Protein AF-W2SQ91-F1 (afdb_monomer)

Sequence (125 aa):
MVPPGAAETTRKLINFVERLRSSSDAGLRGVALSLSMRKLIHIVKRDCLHPGELRGLVENASLAKFLPSVTRLSFYAELDKAGFAADSATSTEFSDDVSFLLSQHSVQDRNEALIPDVLFYDNDQ

Mean predicted aligned error: 13.04 Å

Structure (mmCIF, N/CA/C/O backbone):
data_AF-W2SQ91-F1
#
_entry.id   AF-W2SQ91-F1
#
loop_
_atom_site.group_PDB
_atom_site.id
_atom_site.type_symbol
_atom_site.label_atom_id
_atom_site.label_alt_id
_atom_site.label_comp_id
_atom_site.label_asym_id
_atom_site.label_entity_id
_atom_site.label_seq_id
_atom_site.pdbx_PDB_ins_code
_atom_site.Cartn_x
_atom_site.Cartn_y
_atom_site.Cartn_z
_atom_site.occupancy
_atom_site.B_iso_or_equiv
_atom_site.auth_seq_id
_atom_site.auth_comp_id
_atom_site.auth_asym_id
_atom_site.auth_atom_id
_atom_site.pdbx_PDB_model_num
ATOM 1 N N . MET A 1 1 ? -17.525 -12.202 17.135 1.00 48.72 1 MET A N 1
ATOM 2 C CA . MET A 1 1 ? -18.369 -11.446 16.182 1.00 48.72 1 MET A CA 1
ATOM 3 C C . MET A 1 1 ? -17.474 -10.426 15.489 1.00 48.72 1 MET A C 1
ATOM 5 O O . MET A 1 1 ? -16.668 -9.817 16.179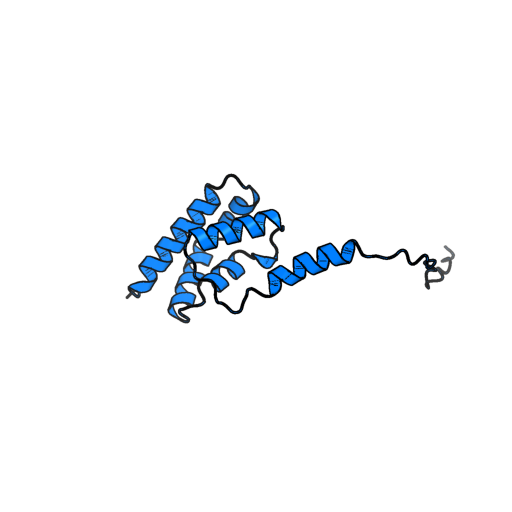 1.00 48.72 1 MET A O 1
ATOM 9 N N . VAL A 1 2 ? -17.522 -10.308 14.159 1.00 59.56 2 VAL A N 1
ATOM 10 C CA . VAL A 1 2 ? -16.740 -9.299 13.414 1.00 59.56 2 VAL A CA 1
ATOM 11 C C . VAL A 1 2 ? -17.484 -7.959 13.505 1.00 59.56 2 VAL A C 1
ATOM 13 O O . VAL A 1 2 ? -18.696 -7.964 13.284 1.00 59.56 2 VAL A O 1
ATOM 16 N N . PRO A 1 3 ? -16.823 -6.836 13.843 1.00 68.56 3 PRO A N 1
ATOM 17 C CA . PRO A 1 3 ? -17.474 -5.529 13.867 1.00 68.56 3 PRO A CA 1
ATOM 18 C C . PRO A 1 3 ? -18.044 -5.183 12.480 1.00 68.56 3 PRO A C 1
ATOM 20 O O . PRO A 1 3 ? -17.355 -5.410 11.485 1.00 68.56 3 PRO A O 1
ATOM 23 N N . PRO A 1 4 ? -19.257 -4.614 12.372 1.00 65.38 4 PRO A N 1
ATOM 24 C CA . PRO A 1 4 ? -19.882 -4.328 11.077 1.00 65.38 4 PRO A CA 1
ATOM 25 C C . PRO A 1 4 ? -19.049 -3.376 10.201 1.00 65.38 4 PRO A C 1
ATOM 27 O O . PRO A 1 4 ? -18.959 -3.590 8.995 1.00 65.38 4 PRO A O 1
ATOM 30 N N . GLY A 1 5 ? -18.346 -2.403 10.796 1.00 71.38 5 GLY A N 1
ATOM 31 C CA . GLY A 1 5 ? -17.437 -1.506 10.064 1.00 71.38 5 GLY A CA 1
ATOM 32 C C . GLY A 1 5 ? -16.189 -2.196 9.496 1.00 71.38 5 GLY A C 1
ATOM 33 O O . GLY A 1 5 ? -15.662 -1.786 8.466 1.00 71.38 5 GL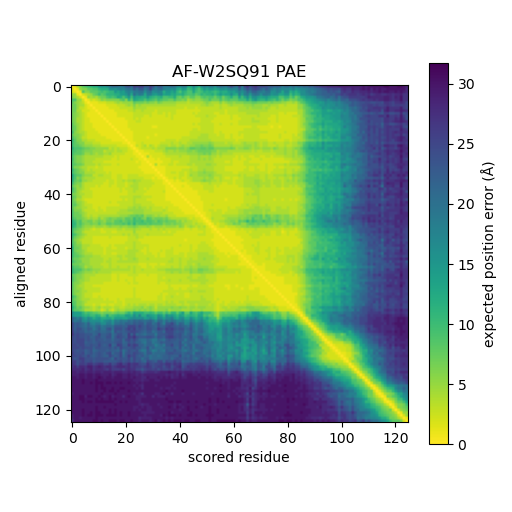Y A O 1
ATOM 34 N N . ALA A 1 6 ? -15.751 -3.310 10.094 1.00 78.62 6 ALA A N 1
ATOM 35 C CA . ALA A 1 6 ? -14.548 -4.014 9.653 1.00 78.62 6 ALA A CA 1
ATOM 36 C C . ALA A 1 6 ? -14.731 -4.679 8.280 1.00 78.62 6 ALA A C 1
ATOM 38 O O . ALA A 1 6 ? -13.769 -4.818 7.523 1.00 78.62 6 ALA A O 1
ATOM 39 N N . ALA A 1 7 ? -15.957 -5.086 7.934 1.00 84.88 7 ALA A N 1
ATOM 40 C CA . ALA A 1 7 ? -16.251 -5.739 6.659 1.00 84.88 7 ALA A CA 1
ATOM 41 C C . ALA A 1 7 ? -16.096 -4.780 5.467 1.00 84.88 7 ALA A C 1
ATOM 43 O O . ALA A 1 7 ? -15.553 -5.164 4.427 1.00 84.88 7 ALA A O 1
ATOM 44 N N . GLU A 1 8 ? -16.528 -3.529 5.629 1.00 87.00 8 GLU A N 1
ATOM 45 C CA . GLU A 1 8 ? -16.388 -2.488 4.612 1.00 87.00 8 GLU A CA 1
ATOM 46 C C . GLU A 1 8 ? -14.922 -2.089 4.423 1.00 87.00 8 GLU A C 1
ATOM 48 O O . GLU A 1 8 ? -14.416 -2.138 3.298 1.00 87.00 8 GLU A O 1
ATOM 53 N N . THR A 1 9 ? -14.202 -1.827 5.520 1.00 87.31 9 THR A N 1
ATOM 54 C CA . THR A 1 9 ? -12.756 -1.559 5.485 1.00 87.31 9 THR A CA 1
ATOM 55 C C . THR A 1 9 ? -11.986 -2.694 4.807 1.00 87.31 9 THR A C 1
ATOM 57 O O . THR A 1 9 ? -11.129 -2.450 3.957 1.00 87.31 9 THR A O 1
ATOM 60 N N . THR A 1 10 ? -12.320 -3.950 5.123 1.00 91.00 10 THR A N 1
ATOM 61 C CA . THR A 1 10 ? -11.674 -5.126 4.520 1.00 91.00 10 THR A CA 1
ATOM 62 C C . THR A 1 10 ? -11.894 -5.174 3.010 1.00 91.00 10 THR A C 1
ATOM 64 O O . THR A 1 10 ? -10.938 -5.349 2.256 1.00 91.00 10 THR A O 1
ATOM 67 N N . ARG A 1 11 ? -13.135 -4.981 2.546 1.00 91.38 11 ARG A N 1
ATOM 68 C CA . ARG A 1 11 ? -13.453 -4.934 1.110 1.00 91.38 11 ARG A CA 1
ATOM 69 C C . ARG A 1 11 ? -12.704 -3.808 0.404 1.00 91.38 11 ARG A C 1
ATOM 71 O O . ARG A 1 11 ? -12.133 -4.027 -0.661 1.00 91.38 11 ARG A O 1
ATOM 78 N N . LYS A 1 12 ? -12.653 -2.625 1.017 1.00 91.50 12 LYS A N 1
ATOM 79 C CA . LYS A 1 12 ? -11.930 -1.461 0.494 1.00 91.50 12 LYS A CA 1
ATOM 80 C C . LYS A 1 12 ? -10.432 -1.741 0.337 1.00 91.50 12 LYS A C 1
ATOM 82 O O . LYS A 1 12 ? -9.868 -1.444 -0.714 1.00 91.50 12 LYS A O 1
ATOM 87 N N . LEU A 1 13 ? -9.812 -2.370 1.338 1.00 92.62 13 LEU A N 1
ATOM 88 C CA . LEU A 1 13 ? -8.411 -2.812 1.314 1.00 92.62 13 LEU A CA 1
ATOM 89 C C . LEU A 1 13 ? -8.135 -3.839 0.216 1.00 92.62 13 LEU A C 1
ATOM 91 O O . LEU A 1 13 ? -7.161 -3.696 -0.518 1.00 92.62 13 LEU A O 1
ATOM 95 N N . ILE A 1 14 ? -8.988 -4.856 0.086 1.00 93.88 14 ILE A N 1
ATOM 96 C CA . ILE A 1 14 ? -8.833 -5.891 -0.943 1.00 93.88 14 ILE A CA 1
ATOM 97 C C . ILE A 1 14 ? -8.924 -5.263 -2.338 1.00 93.88 14 ILE A C 1
ATOM 99 O O . ILE A 1 14 ? -8.010 -5.441 -3.141 1.00 93.88 14 ILE A O 1
ATOM 103 N N . ASN A 1 15 ? -9.950 -4.445 -2.585 1.00 93.88 15 ASN A N 1
ATOM 104 C CA . ASN A 1 15 ? -10.130 -3.748 -3.861 1.00 93.88 15 ASN A CA 1
ATOM 105 C C . ASN A 1 15 ? -8.972 -2.782 -4.165 1.00 93.88 15 ASN A C 1
ATOM 107 O O . ASN A 1 15 ? -8.637 -2.538 -5.322 1.00 93.88 15 ASN A O 1
ATOM 111 N N . PHE A 1 16 ? -8.366 -2.180 -3.141 1.00 94.19 16 PHE A N 1
ATOM 112 C CA . PHE A 1 16 ? -7.178 -1.345 -3.301 1.00 94.19 16 PHE A CA 1
ATOM 113 C C . PHE A 1 16 ? -5.948 -2.167 -3.716 1.00 94.19 16 PHE A C 1
ATOM 115 O O . PHE A 1 16 ? -5.290 -1.827 -4.696 1.00 94.19 16 PHE A O 1
ATOM 122 N N . VAL A 1 17 ? -5.666 -3.283 -3.035 1.00 94.75 17 VAL A N 1
ATOM 123 C CA . VAL A 1 17 ? -4.537 -4.166 -3.385 1.00 94.75 17 VAL A CA 1
ATOM 124 C C . VAL A 1 17 ? -4.707 -4.775 -4.776 1.00 94.75 17 VAL A C 1
ATOM 126 O O . VAL A 1 17 ? -3.731 -4.909 -5.514 1.00 94.75 17 VAL A O 1
ATOM 129 N N . GLU A 1 18 ? -5.933 -5.129 -5.155 1.00 94.19 18 GLU A N 1
ATOM 130 C CA . GLU A 1 18 ? -6.231 -5.649 -6.487 1.00 94.19 18 GLU A CA 1
ATOM 131 C C . GLU A 1 18 ? -5.960 -4.604 -7.575 1.00 94.19 18 GLU A C 1
ATOM 133 O O . GLU A 1 18 ? -5.260 -4.910 -8.541 1.00 94.19 18 GLU A O 1
ATOM 138 N N . ARG A 1 19 ? -6.381 -3.348 -7.363 1.00 93.31 19 ARG A N 1
ATOM 139 C CA . ARG A 1 19 ? -6.058 -2.225 -8.260 1.00 93.31 19 ARG A CA 1
ATOM 140 C C . ARG A 1 19 ? -4.555 -2.001 -8.413 1.00 93.31 19 ARG A C 1
ATOM 142 O O . ARG A 1 19 ? -4.075 -1.822 -9.531 1.00 93.31 19 ARG A O 1
ATOM 149 N N . LEU A 1 20 ? -3.799 -2.065 -7.315 1.00 93.31 20 LEU A N 1
ATOM 150 C CA . LEU A 1 20 ? -2.336 -1.965 -7.366 1.00 93.31 20 LEU A CA 1
ATOM 151 C C . LEU A 1 20 ? -1.713 -3.109 -8.179 1.00 93.31 20 LEU A C 1
ATOM 153 O O . LEU A 1 20 ? -0.759 -2.893 -8.924 1.00 93.31 20 LEU A O 1
ATOM 157 N N . ARG A 1 21 ? -2.265 -4.324 -8.074 1.00 93.62 21 ARG A N 1
ATOM 158 C CA . ARG A 1 21 ? -1.789 -5.501 -8.814 1.00 93.62 21 ARG A CA 1
ATOM 159 C C . ARG A 1 21 ? -2.111 -5.433 -10.308 1.00 93.62 21 ARG A C 1
ATOM 161 O O . ARG A 1 21 ? -1.313 -5.912 -11.109 1.00 93.62 21 ARG A O 1
ATOM 168 N N . SER A 1 22 ? -3.249 -4.847 -10.677 1.00 93.00 22 SER A N 1
ATOM 169 C CA . SER A 1 22 ? -3.645 -4.632 -12.075 1.00 93.00 22 SER A CA 1
ATOM 170 C C . SER A 1 22 ? -3.042 -3.368 -12.699 1.00 93.00 22 SER A C 1
ATOM 172 O O . SER A 1 22 ? -3.293 -3.096 -13.870 1.00 93.00 22 SER A O 1
ATOM 174 N N . SER A 1 23 ? -2.286 -2.574 -11.936 1.00 92.12 23 SER A N 1
ATOM 175 C CA . SER A 1 23 ? -1.687 -1.333 -12.428 1.00 92.12 23 SER A CA 1
ATOM 176 C C . SER A 1 23 ? -0.612 -1.592 -13.490 1.00 92.12 23 SER A C 1
ATOM 178 O O . SER A 1 23 ? 0.106 -2.595 -13.446 1.00 92.12 23 SER A O 1
ATOM 180 N N . SER A 1 24 ? -0.472 -0.659 -14.437 1.00 89.56 24 SER A N 1
ATOM 181 C CA . SER A 1 24 ? 0.584 -0.686 -15.455 1.00 89.56 24 SER A CA 1
ATOM 182 C C . SER A 1 24 ? 1.974 -0.419 -14.869 1.00 89.56 24 SER A C 1
ATOM 184 O O . SER A 1 24 ? 2.971 -0.868 -15.434 1.00 89.56 24 SER A O 1
ATOM 186 N N . ASP A 1 25 ? 2.056 0.286 -13.735 1.00 90.62 25 ASP A N 1
ATOM 187 C CA . ASP A 1 25 ? 3.325 0.578 -13.068 1.00 90.62 25 ASP A CA 1
ATOM 188 C C . ASP A 1 25 ? 3.897 -0.686 -12.399 1.00 90.62 25 ASP A C 1
ATOM 190 O O . ASP A 1 25 ? 3.270 -1.326 -11.548 1.00 90.62 25 ASP A O 1
ATOM 194 N N . ALA A 1 26 ? 5.125 -1.054 -12.773 1.00 90.75 26 ALA A N 1
ATOM 195 C CA . ALA A 1 26 ? 5.862 -2.140 -12.135 1.00 90.75 26 ALA A CA 1
ATOM 196 C C . ALA A 1 26 ? 6.122 -1.868 -10.644 1.00 90.75 26 ALA A C 1
ATOM 198 O O . ALA A 1 26 ? 6.064 -2.805 -9.846 1.00 90.75 26 ALA A O 1
ATOM 199 N N . GLY A 1 27 ? 6.333 -0.604 -10.260 1.00 9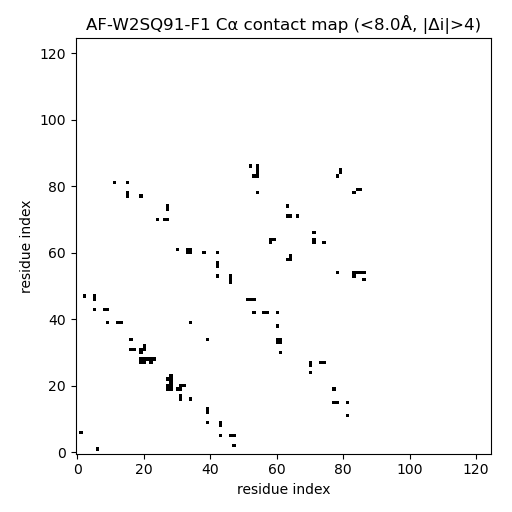0.81 27 GLY A N 1
ATOM 200 C CA . GLY A 1 27 ? 6.513 -0.198 -8.868 1.00 90.81 27 GLY A CA 1
ATOM 201 C C . GLY A 1 27 ? 5.278 -0.506 -8.024 1.00 90.81 27 GLY A C 1
ATOM 202 O O . GLY A 1 27 ? 5.380 -1.197 -7.009 1.00 90.81 27 GLY A O 1
ATOM 203 N N . LEU A 1 28 ? 4.092 -0.090 -8.481 1.00 92.25 28 LEU A N 1
ATOM 204 C CA . LEU A 1 28 ? 2.827 -0.368 -7.787 1.00 92.25 28 LEU A CA 1
ATOM 205 C C . LEU A 1 28 ? 2.517 -1.864 -7.675 1.00 92.25 28 LEU A C 1
ATOM 207 O O . LEU A 1 28 ? 2.061 -2.318 -6.622 1.00 92.25 28 LEU A O 1
ATOM 211 N N . ARG A 1 29 ? 2.830 -2.656 -8.706 1.00 94.12 29 ARG A N 1
ATOM 212 C CA . ARG A 1 29 ? 2.699 -4.120 -8.627 1.00 94.12 29 ARG A CA 1
ATOM 213 C C . ARG A 1 29 ? 3.626 -4.716 -7.567 1.00 94.12 29 ARG A C 1
ATOM 215 O O . ARG A 1 29 ? 3.200 -5.592 -6.817 1.00 94.12 29 ARG A O 1
ATOM 222 N N . GLY A 1 30 ? 4.855 -4.208 -7.447 1.00 91.56 30 GLY A N 1
ATOM 223 C CA . GLY A 1 30 ? 5.779 -4.578 -6.371 1.00 91.56 30 GLY A CA 1
ATOM 224 C C . GLY A 1 30 ? 5.221 -4.258 -4.980 1.00 91.56 30 GLY A C 1
ATOM 225 O O . GLY A 1 30 ? 5.258 -5.098 -4.079 1.00 91.56 30 GLY A O 1
ATOM 226 N N . VAL A 1 31 ? 4.605 -3.084 -4.822 1.00 92.69 31 VAL A N 1
ATOM 227 C CA . VAL A 1 31 ? 3.926 -2.697 -3.575 1.00 92.69 31 VAL A CA 1
ATOM 228 C C . VAL A 1 31 ? 2.761 -3.638 -3.253 1.00 92.69 31 VAL A C 1
ATOM 230 O O . VAL A 1 31 ? 2.615 -4.068 -2.107 1.00 92.69 31 VAL A O 1
ATOM 233 N N . ALA A 1 32 ? 1.971 -4.032 -4.256 1.00 93.25 32 ALA A N 1
ATOM 234 C CA . ALA A 1 32 ? 0.870 -4.980 -4.079 1.00 93.25 32 ALA A CA 1
ATOM 235 C C . ALA A 1 32 ? 1.347 -6.346 -3.554 1.00 93.25 32 ALA A C 1
ATOM 237 O O . ALA A 1 32 ? 0.654 -6.973 -2.754 1.00 93.25 32 ALA A O 1
ATOM 238 N N . LEU A 1 33 ? 2.533 -6.803 -3.973 1.00 90.81 33 LEU A N 1
ATOM 239 C CA . LEU A 1 33 ? 3.140 -8.045 -3.478 1.00 90.81 33 LEU A CA 1
ATOM 240 C C . LEU A 1 33 ? 3.601 -7.922 -2.017 1.00 90.81 33 LEU A C 1
ATOM 242 O O . LEU A 1 33 ? 3.485 -8.880 -1.252 1.00 90.81 33 LEU A O 1
ATOM 246 N N . SER A 1 34 ? 4.066 -6.738 -1.603 1.00 90.38 34 SER A N 1
ATOM 247 C CA . SER A 1 34 ? 4.412 -6.450 -0.203 1.00 90.38 34 SER A CA 1
ATOM 248 C C . SER A 1 34 ? 3.185 -6.464 0.719 1.00 90.38 34 SER A C 1
ATOM 250 O O . SER A 1 34 ? 3.310 -6.785 1.904 1.00 90.38 34 SER A O 1
ATOM 252 N N . LEU A 1 35 ? 1.987 -6.173 0.200 1.00 91.50 35 LEU A N 1
ATOM 253 C CA . LEU A 1 35 ? 0.712 -6.201 0.927 1.00 91.50 35 LEU A CA 1
ATOM 254 C C . LEU A 1 35 ? 0.083 -7.606 0.930 1.00 91.50 35 LEU A C 1
ATOM 256 O O . LEU A 1 35 ? -0.963 -7.863 0.337 1.00 91.50 35 LEU A O 1
ATOM 260 N N . SER A 1 36 ? 0.724 -8.539 1.639 1.00 90.31 36 SER A N 1
ATOM 261 C CA . SER A 1 36 ? 0.190 -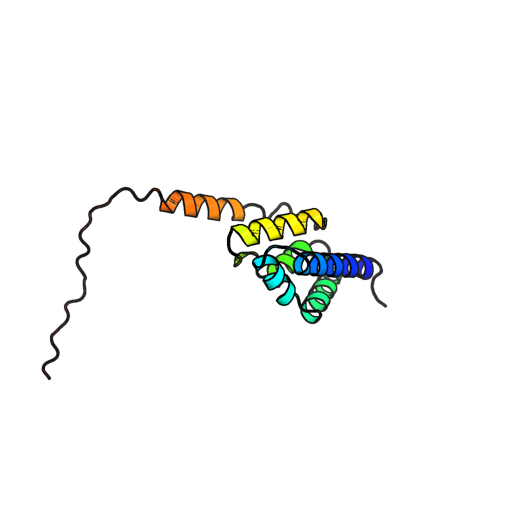9.897 1.825 1.00 90.31 36 SER A CA 1
ATOM 262 C C . SER A 1 36 ? -1.134 -9.926 2.609 1.00 90.31 36 SER A C 1
ATOM 264 O O . SER A 1 36 ? -1.423 -9.039 3.416 1.00 90.31 36 SER A O 1
ATOM 266 N N . MET A 1 37 ? -1.898 -11.018 2.473 1.00 91.38 37 MET A N 1
ATOM 267 C CA . MET A 1 37 ? -3.136 -11.237 3.243 1.00 91.38 37 MET A CA 1
ATOM 268 C C . MET A 1 37 ? -2.919 -11.146 4.760 1.00 91.38 37 MET A C 1
ATOM 270 O O . MET A 1 37 ? -3.769 -10.623 5.476 1.00 91.38 37 MET A O 1
ATOM 274 N N . ARG A 1 38 ? -1.756 -11.590 5.260 1.00 92.44 38 ARG A N 1
ATOM 275 C CA . ARG A 1 38 ? -1.393 -11.448 6.679 1.00 92.44 38 ARG A CA 1
ATOM 276 C C . ARG A 1 38 ? -1.312 -9.975 7.080 1.00 92.44 38 ARG A C 1
ATOM 278 O O . ARG A 1 38 ? -1.877 -9.600 8.102 1.00 92.44 38 ARG A O 1
ATOM 285 N N . LYS A 1 39 ? -0.654 -9.138 6.272 1.00 92.44 39 LYS A N 1
ATOM 286 C CA . LYS A 1 39 ? -0.582 -7.690 6.515 1.00 92.44 39 LYS A CA 1
ATOM 287 C C . LYS A 1 39 ? -1.968 -7.050 6.483 1.00 92.44 39 LYS A C 1
ATOM 289 O O . LYS A 1 39 ? -2.281 -6.292 7.390 1.00 92.44 39 LYS A O 1
ATOM 294 N N . LEU A 1 40 ? -2.819 -7.417 5.525 1.00 92.62 40 LEU A N 1
ATOM 295 C CA . LEU A 1 40 ? -4.204 -6.932 5.462 1.00 92.62 40 LEU A CA 1
ATOM 296 C C . LEU A 1 40 ? -4.995 -7.257 6.735 1.00 92.62 40 LEU A C 1
ATOM 298 O O . LEU A 1 40 ? -5.633 -6.373 7.297 1.00 92.62 40 LEU A O 1
ATOM 302 N N . ILE A 1 41 ? -4.892 -8.489 7.241 1.00 91.81 41 ILE A N 1
ATOM 303 C CA . ILE A 1 41 ? -5.536 -8.884 8.504 1.00 91.81 41 ILE A CA 1
ATOM 304 C C . ILE A 1 41 ? -5.022 -8.034 9.672 1.00 91.81 41 ILE A C 1
ATOM 306 O O . ILE A 1 41 ? -5.809 -7.617 10.518 1.00 91.81 41 ILE A O 1
ATOM 310 N N . HIS A 1 42 ? -3.714 -7.771 9.732 1.00 91.44 42 HIS A N 1
ATOM 311 C CA . HIS A 1 42 ? -3.130 -6.925 10.775 1.00 91.44 42 HIS A CA 1
ATOM 312 C C . HIS A 1 42 ? -3.622 -5.476 10.684 1.00 91.44 42 HIS A C 1
ATOM 314 O O . HIS A 1 42 ? -3.930 -4.887 11.718 1.00 91.44 42 HIS A O 1
ATOM 320 N N . ILE A 1 43 ? -3.746 -4.930 9.470 1.00 92.00 43 ILE A N 1
ATOM 321 C CA . ILE A 1 43 ? -4.265 -3.578 9.240 1.00 92.00 43 ILE A CA 1
ATOM 322 C C . ILE A 1 43 ? -5.711 -3.481 9.730 1.00 92.00 43 ILE A C 1
ATOM 324 O O . ILE A 1 43 ? -6.006 -2.636 10.565 1.00 92.00 43 ILE A O 1
ATOM 328 N N . VAL A 1 44 ? -6.590 -4.389 9.294 1.00 90.75 44 VAL A N 1
ATOM 329 C CA . VAL A 1 44 ? -8.009 -4.390 9.697 1.00 90.75 44 VAL A CA 1
ATOM 330 C C . VAL A 1 44 ? -8.160 -4.574 11.206 1.00 90.75 44 VAL A C 1
ATOM 332 O O . VAL A 1 44 ? -8.962 -3.890 11.835 1.00 90.75 44 VAL A O 1
ATOM 335 N N . LYS A 1 45 ? -7.377 -5.475 11.816 1.00 89.94 45 LYS A N 1
ATOM 336 C CA . LYS A 1 45 ? -7.389 -5.655 13.274 1.00 89.94 45 LYS A CA 1
ATOM 337 C C . LYS A 1 45 ? -7.011 -4.370 14.000 1.00 89.94 45 LYS A C 1
ATOM 339 O O . LYS A 1 45 ? -7.669 -4.024 14.971 1.00 89.94 45 LYS A O 1
ATOM 344 N N . ARG A 1 46 ? -5.963 -3.680 13.549 1.00 89.69 46 ARG A N 1
ATOM 345 C CA . ARG A 1 46 ? -5.494 -2.450 14.190 1.00 89.69 46 ARG A CA 1
ATOM 346 C C . ARG A 1 46 ? -6.447 -1.274 13.944 1.00 89.69 46 ARG A C 1
ATOM 348 O O . ARG A 1 46 ? -6.674 -0.519 14.878 1.00 89.69 46 ARG A O 1
ATOM 355 N N . ASP A 1 47 ? -7.078 -1.190 12.775 1.00 87.62 47 ASP A N 1
ATOM 356 C CA . ASP A 1 47 ? -8.148 -0.220 12.480 1.00 87.62 47 ASP A CA 1
ATOM 357 C C . ASP A 1 47 ? -9.369 -0.407 13.399 1.00 87.62 47 ASP A C 1
ATOM 359 O O . ASP A 1 47 ? -9.939 0.560 13.892 1.00 87.62 47 ASP A O 1
ATOM 363 N N . CYS A 1 48 ? -9.720 -1.655 13.739 1.00 85.94 48 CYS A N 1
ATOM 364 C CA . CYS A 1 48 ? -10.781 -1.925 14.718 1.00 85.94 48 CYS A CA 1
ATOM 365 C C . CYS A 1 48 ? -10.444 -1.426 16.135 1.00 85.94 48 CYS A C 1
ATOM 367 O O . CYS A 1 48 ? -11.360 -1.182 16.917 1.00 85.94 48 CYS A O 1
ATOM 369 N N . LEU A 1 49 ? -9.156 -1.338 16.489 1.00 86.44 49 LEU A N 1
ATOM 370 C CA . LEU A 1 49 ? -8.698 -0.842 17.794 1.00 86.44 49 LEU A CA 1
ATOM 371 C C . LEU A 1 49 ? -8.539 0.686 17.800 1.00 86.44 49 LEU A C 1
ATOM 373 O O . LEU A 1 49 ? -8.810 1.319 18.818 1.00 86.44 49 LEU A O 1
ATOM 377 N N . HIS A 1 50 ? -8.106 1.261 16.678 1.00 83.94 50 HIS A N 1
ATOM 378 C CA . HIS A 1 50 ? -7.823 2.685 16.512 1.00 83.94 50 HIS A CA 1
ATOM 379 C C . HIS A 1 50 ? -8.482 3.196 15.222 1.00 83.94 50 HIS A C 1
ATOM 381 O O . HIS A 1 50 ? -7.818 3.281 14.184 1.00 83.94 50 HIS A O 1
ATOM 387 N N . PRO A 1 51 ? -9.792 3.505 15.259 1.00 80.56 51 PRO A N 1
ATOM 388 C CA . PRO A 1 51 ? -10.492 4.011 14.088 1.00 80.56 51 PRO A CA 1
ATOM 389 C C . PRO A 1 51 ? -9.956 5.397 13.715 1.00 80.56 51 PRO A C 1
ATOM 391 O O . PRO A 1 51 ? -9.803 6.260 14.577 1.00 80.56 51 PRO A O 1
ATOM 394 N N . GLY A 1 52 ? -9.695 5.609 12.426 1.00 81.00 52 GLY A N 1
ATOM 395 C CA . GLY A 1 52 ? -9.205 6.883 11.881 1.00 81.00 52 GLY A CA 1
ATOM 396 C C . GLY A 1 52 ? -7.804 6.798 11.276 1.00 81.00 52 GLY A C 1
ATOM 397 O O . GLY A 1 52 ? -7.554 7.438 10.267 1.00 81.00 52 GLY A O 1
ATOM 398 N N . GLU A 1 53 ? -6.935 5.913 11.772 1.00 85.31 53 GLU A N 1
ATOM 399 C CA . GLU A 1 53 ? -5.535 5.822 11.312 1.00 85.31 53 GLU A CA 1
ATOM 400 C C . GLU A 1 53 ? -5.333 4.916 10.079 1.00 85.31 53 GLU A C 1
ATOM 402 O O . GLU A 1 53 ? -4.200 4.606 9.695 1.00 85.31 53 GLU A O 1
ATOM 407 N N . LEU A 1 54 ? -6.413 4.441 9.446 1.00 88.12 54 LEU A N 1
ATOM 408 C CA . LEU A 1 54 ? -6.367 3.423 8.388 1.00 88.12 54 LEU A CA 1
ATOM 409 C C . LEU A 1 54 ? -5.371 3.761 7.271 1.00 88.12 54 LEU A C 1
ATOM 411 O O . LEU A 1 54 ? -4.638 2.885 6.809 1.00 88.12 54 LEU A O 1
ATOM 415 N N . ARG A 1 55 ? -5.331 5.027 6.845 1.00 90.81 55 ARG A N 1
ATOM 416 C CA . ARG A 1 55 ? -4.418 5.489 5.796 1.00 90.81 55 ARG A CA 1
ATOM 417 C C . ARG A 1 55 ? -2.960 5.337 6.228 1.00 90.81 55 ARG A C 1
ATOM 419 O O . ARG A 1 55 ? -2.188 4.695 5.517 1.00 90.81 55 ARG A O 1
ATOM 426 N N . GLY A 1 56 ? -2.612 5.822 7.419 1.00 89.62 56 GLY A N 1
ATOM 427 C CA . GLY A 1 56 ? -1.266 5.692 7.976 1.00 89.62 56 GLY A CA 1
ATOM 428 C C . GLY A 1 56 ? -0.841 4.233 8.163 1.00 89.62 56 GLY A C 1
ATOM 429 O O . GLY A 1 56 ? 0.311 3.877 7.914 1.00 89.62 56 GLY A O 1
ATOM 430 N N . LEU A 1 57 ? -1.763 3.338 8.533 1.00 91.06 57 LEU A N 1
ATOM 431 C CA . LEU A 1 57 ? -1.473 1.901 8.597 1.00 91.06 57 LEU A CA 1
ATOM 432 C C . LEU A 1 57 ? -1.110 1.325 7.223 1.00 91.06 57 LEU A C 1
ATOM 434 O O . LEU A 1 57 ? -0.183 0.519 7.125 1.00 91.06 57 LEU A O 1
ATOM 438 N N . VAL A 1 58 ? -1.834 1.719 6.173 1.00 92.38 58 VAL A N 1
ATOM 439 C CA . VAL A 1 58 ? -1.577 1.256 4.804 1.00 92.38 58 VAL A CA 1
ATOM 440 C C . VAL A 1 58 ? -0.254 1.803 4.280 1.00 92.38 58 VAL A C 1
ATOM 442 O O . VAL A 1 58 ? 0.532 1.030 3.737 1.00 92.38 58 VAL A O 1
ATOM 445 N N . GLU A 1 59 ? 0.029 3.087 4.497 1.00 92.31 59 GLU A N 1
ATOM 446 C CA . GLU A 1 59 ? 1.291 3.732 4.111 1.00 92.31 59 GLU A CA 1
ATOM 447 C C . GLU A 1 59 ? 2.504 3.088 4.798 1.00 92.31 59 GLU A C 1
ATOM 449 O O . GLU A 1 59 ? 3.523 2.802 4.164 1.00 92.31 59 GLU A O 1
ATOM 454 N N . ASN A 1 60 ? 2.385 2.779 6.090 1.00 91.19 60 ASN A N 1
ATOM 455 C CA . ASN A 1 60 ? 3.439 2.085 6.826 1.00 91.19 60 ASN A CA 1
ATOM 456 C C . ASN A 1 60 ? 3.599 0.633 6.358 1.00 91.19 60 ASN A C 1
ATOM 458 O O . ASN A 1 60 ? 4.719 0.147 6.195 1.00 91.19 60 ASN A O 1
ATOM 462 N N . ALA A 1 61 ? 2.494 -0.070 6.100 1.00 92.31 61 ALA A N 1
ATOM 463 C CA . ALA A 1 61 ? 2.535 -1.446 5.617 1.00 92.31 61 ALA A CA 1
ATOM 464 C C . ALA A 1 61 ? 3.105 -1.561 4.194 1.00 92.31 61 ALA A C 1
ATOM 466 O O . ALA A 1 61 ? 3.722 -2.586 3.879 1.00 92.31 61 ALA A O 1
ATOM 467 N N . SER A 1 62 ? 2.915 -0.541 3.353 1.00 90.94 62 SER A N 1
ATOM 468 C CA . SER A 1 62 ? 3.475 -0.458 2.002 1.00 90.94 62 SER A CA 1
ATOM 469 C C . SER A 1 62 ? 4.895 0.105 1.958 1.00 90.94 62 SER A C 1
ATOM 471 O O . SER A 1 62 ? 5.507 0.063 0.893 1.00 90.94 62 SER A O 1
ATOM 473 N N . LEU A 1 63 ? 5.432 0.581 3.091 1.00 90.56 63 LEU A N 1
ATOM 474 C CA . LEU A 1 63 ? 6.709 1.295 3.154 1.00 90.56 63 LEU A CA 1
ATOM 475 C C . LEU A 1 63 ? 6.729 2.510 2.211 1.00 90.56 63 LEU A C 1
ATOM 477 O O . LEU A 1 63 ? 7.742 2.783 1.570 1.00 90.56 63 LEU A O 1
ATOM 481 N N . ALA A 1 64 ? 5.612 3.246 2.139 1.00 89.44 64 ALA A N 1
ATOM 482 C CA . ALA A 1 64 ? 5.392 4.302 1.149 1.00 89.44 64 ALA A CA 1
ATOM 483 C C . ALA A 1 64 ? 6.515 5.352 1.108 1.00 89.44 64 ALA A C 1
ATOM 485 O O . ALA A 1 64 ? 6.918 5.786 0.032 1.00 89.44 64 ALA A O 1
ATOM 486 N N . LYS A 1 65 ? 7.074 5.694 2.274 1.00 87.75 65 LYS A N 1
ATOM 487 C CA . LYS A 1 65 ? 8.187 6.646 2.420 1.00 87.75 65 LYS A CA 1
ATOM 488 C C . LYS A 1 65 ? 9.490 6.222 1.736 1.00 87.75 65 LYS A C 1
ATOM 490 O O . LYS A 1 65 ? 10.307 7.065 1.405 1.00 87.75 65 LYS A O 1
ATOM 495 N N . PHE A 1 66 ? 9.683 4.924 1.514 1.00 89.31 66 PHE A N 1
ATOM 496 C CA . PHE A 1 66 ? 10.877 4.381 0.864 1.00 89.31 66 PHE A CA 1
ATOM 497 C C . PHE A 1 66 ? 10.659 4.102 -0.629 1.00 89.31 66 PHE A C 1
ATOM 499 O O . PHE A 1 66 ? 11.532 3.536 -1.287 1.00 89.31 66 PHE A O 1
ATOM 506 N N . LEU A 1 67 ? 9.495 4.468 -1.175 1.00 90.19 67 LEU A N 1
ATOM 507 C CA . LEU A 1 67 ? 9.218 4.313 -2.596 1.00 90.19 67 LEU A CA 1
ATOM 508 C C . LEU A 1 67 ? 9.927 5.405 -3.413 1.00 90.19 67 LEU A C 1
ATOM 510 O O . LEU A 1 67 ? 9.950 6.570 -2.996 1.00 90.19 67 LEU A O 1
ATOM 514 N N . PRO A 1 68 ? 10.427 5.072 -4.619 1.00 91.62 68 PRO A N 1
ATOM 515 C CA . PRO A 1 68 ? 10.882 6.068 -5.583 1.00 91.62 68 PRO A CA 1
ATOM 516 C C . PRO A 1 68 ? 9.806 7.133 -5.821 1.00 91.62 68 PRO A C 1
ATOM 518 O O . PRO A 1 68 ? 8.617 6.812 -5.833 1.00 91.62 68 PRO A O 1
ATOM 521 N N . SER A 1 69 ? 10.210 8.385 -6.047 1.00 89.25 69 SER A N 1
ATOM 522 C CA . SER A 1 69 ? 9.303 9.543 -6.157 1.00 89.25 69 SER A CA 1
ATOM 523 C C . SER A 1 69 ? 8.115 9.311 -7.101 1.00 89.25 69 SER A C 1
ATOM 525 O O . SER A 1 69 ? 6.974 9.581 -6.735 1.00 89.25 69 SER A O 1
ATOM 527 N N . VAL A 1 70 ? 8.355 8.732 -8.280 1.00 89.25 70 VAL A N 1
ATOM 528 C CA . VAL A 1 70 ? 7.314 8.450 -9.286 1.00 89.25 70 VAL A CA 1
ATOM 529 C C . VAL A 1 70 ? 6.297 7.408 -8.798 1.00 89.25 70 VAL A C 1
ATOM 531 O O . VAL A 1 70 ? 5.083 7.610 -8.901 1.00 89.25 70 VAL A O 1
ATOM 534 N N . THR A 1 71 ? 6.773 6.301 -8.223 1.00 91.12 71 THR A N 1
ATOM 535 C CA . THR A 1 71 ? 5.911 5.235 -7.685 1.00 91.12 71 THR A CA 1
ATOM 536 C C . THR A 1 71 ? 5.157 5.718 -6.454 1.00 91.12 71 THR A C 1
ATOM 538 O O . THR A 1 71 ? 3.986 5.396 -6.279 1.00 91.12 71 THR A O 1
ATOM 541 N N . ARG A 1 72 ? 5.806 6.531 -5.622 1.00 91.75 72 ARG A N 1
ATOM 542 C CA . ARG A 1 72 ? 5.215 7.146 -4.437 1.00 91.75 72 ARG A CA 1
ATOM 543 C C . ARG A 1 72 ? 4.051 8.067 -4.798 1.00 91.75 72 ARG A C 1
ATOM 545 O O . ARG A 1 72 ? 2.971 7.911 -4.240 1.00 91.75 72 ARG A O 1
ATOM 552 N N . LEU A 1 73 ? 4.230 8.958 -5.775 1.00 90.56 73 LEU A N 1
ATOM 553 C CA . LEU A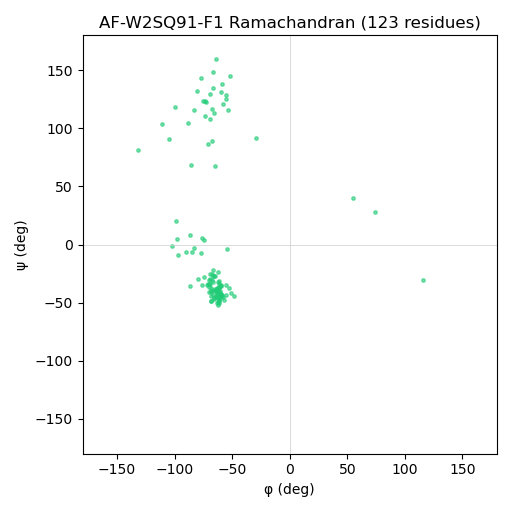 1 73 ? 3.154 9.811 -6.298 1.00 90.56 73 LEU A CA 1
ATOM 554 C C . LEU A 1 73 ? 1.969 8.989 -6.813 1.00 90.56 73 LEU A C 1
ATOM 556 O O . LEU A 1 73 ? 0.821 9.245 -6.454 1.00 90.56 73 LEU A O 1
ATOM 560 N N . SER A 1 74 ? 2.260 7.964 -7.614 1.00 92.06 74 SER A N 1
ATOM 561 C CA . SER A 1 74 ? 1.238 7.064 -8.158 1.00 92.06 74 SER A CA 1
ATOM 562 C C . SER A 1 74 ? 0.503 6.299 -7.051 1.00 92.06 74 SER A C 1
ATOM 564 O O . SER A 1 74 ? -0.711 6.120 -7.115 1.00 92.06 74 SER A O 1
ATOM 566 N N . PHE A 1 75 ? 1.222 5.888 -6.006 1.00 93.25 75 PHE A N 1
ATOM 567 C CA . PHE A 1 75 ? 0.668 5.190 -4.850 1.00 93.25 75 PHE A CA 1
ATOM 568 C C . PHE A 1 75 ? -0.291 6.080 -4.053 1.00 93.25 75 PHE A C 1
ATOM 570 O O . PHE A 1 75 ? -1.401 5.647 -3.742 1.00 93.25 75 PHE A O 1
ATOM 577 N N . TYR A 1 76 ? 0.095 7.327 -3.774 1.00 92.06 76 TYR A N 1
ATOM 578 C CA . TYR A 1 76 ? -0.779 8.287 -3.098 1.00 92.06 76 TYR A CA 1
ATOM 579 C C . TYR A 1 76 ? -2.013 8.635 -3.937 1.00 92.06 76 TYR A C 1
ATOM 581 O O . TYR A 1 76 ? -3.118 8.658 -3.402 1.00 92.06 76 TYR A O 1
ATOM 589 N N . ALA A 1 77 ? -1.866 8.778 -5.257 1.00 91.25 77 ALA A N 1
ATOM 590 C CA . ALA A 1 77 ? -3.006 8.981 -6.147 1.00 91.25 77 ALA A CA 1
ATOM 591 C C . ALA A 1 77 ? -4.000 7.803 -6.100 1.00 91.25 77 ALA A C 1
ATOM 593 O O . ALA A 1 77 ? -5.212 8.013 -6.098 1.00 91.25 77 ALA A O 1
ATOM 594 N N . GLU A 1 78 ? -3.517 6.558 -6.034 1.00 92.56 78 GLU A N 1
ATOM 595 C CA . GLU A 1 78 ? -4.387 5.386 -5.863 1.00 92.56 78 GLU A CA 1
ATOM 596 C C . GLU A 1 78 ? -5.026 5.316 -4.467 1.00 92.56 78 GLU A C 1
ATOM 598 O O . GLU A 1 78 ? -6.179 4.893 -4.347 1.00 92.56 78 GLU A O 1
ATOM 603 N N . LEU A 1 79 ? -4.329 5.758 -3.413 1.00 91.69 79 LEU A N 1
ATOM 604 C CA . LEU A 1 79 ? -4.908 5.876 -2.069 1.00 91.69 79 LEU A CA 1
ATOM 605 C C . LEU A 1 79 ? -6.064 6.882 -2.038 1.00 91.69 79 LEU A C 1
ATOM 607 O O . LEU A 1 79 ? -7.129 6.585 -1.486 1.00 91.69 79 LEU A O 1
ATOM 611 N N . ASP A 1 80 ? -5.882 8.036 -2.675 1.00 90.94 80 ASP A N 1
ATOM 612 C CA . ASP A 1 80 ? -6.904 9.077 -2.754 1.00 90.94 80 ASP A CA 1
ATOM 613 C C . ASP A 1 80 ? -8.110 8.602 -3.583 1.00 90.94 80 ASP A C 1
ATOM 615 O O . ASP A 1 80 ? -9.253 8.723 -3.140 1.00 90.94 80 ASP A O 1
ATOM 619 N N . LYS A 1 81 ? -7.882 7.938 -4.729 1.00 91.06 81 LYS A N 1
ATOM 620 C CA . LYS A 1 81 ? -8.948 7.298 -5.534 1.00 91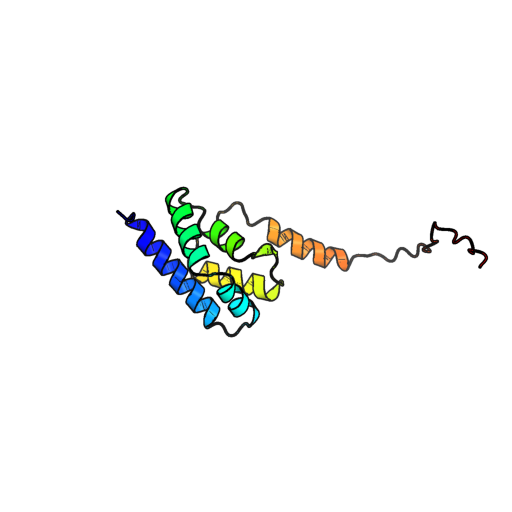.06 81 LYS A CA 1
ATOM 621 C C . LYS A 1 81 ? -9.688 6.196 -4.785 1.00 91.06 81 LYS A C 1
ATOM 623 O O . LYS A 1 81 ? -10.855 5.916 -5.059 1.00 91.06 81 LYS A O 1
ATOM 628 N N . ALA A 1 82 ? -9.009 5.500 -3.880 1.00 89.56 82 ALA A N 1
ATOM 629 C CA . ALA A 1 82 ? -9.635 4.510 -3.023 1.00 89.56 82 ALA A CA 1
ATOM 630 C C . ALA A 1 82 ? -10.422 5.144 -1.869 1.00 89.56 82 ALA A C 1
ATOM 632 O O . ALA A 1 82 ? -11.140 4.422 -1.182 1.00 89.56 82 ALA A O 1
ATOM 633 N N . GLY A 1 83 ? -10.342 6.464 -1.678 1.00 87.06 83 GLY A N 1
ATOM 634 C CA . GLY A 1 83 ? -11.083 7.209 -0.666 1.00 87.06 83 GLY A CA 1
ATOM 635 C C . GLY A 1 83 ? -10.547 6.993 0.745 1.00 87.06 83 GLY A C 1
ATOM 636 O O . GLY A 1 83 ? -11.329 7.016 1.697 1.00 87.06 83 GLY A O 1
ATOM 637 N N . PHE A 1 84 ? -9.258 6.685 0.911 1.00 86.81 84 PHE A N 1
ATOM 638 C CA . PHE A 1 84 ? -8.639 6.667 2.238 1.00 86.81 84 PHE A CA 1
ATOM 639 C C . PHE A 1 84 ? -8.451 8.114 2.708 1.00 86.81 84 PHE A C 1
ATOM 641 O O . PHE A 1 84 ? -7.653 8.853 2.131 1.00 86.81 84 PHE A O 1
ATOM 648 N N . ALA A 1 85 ? -9.215 8.525 3.725 1.00 76.69 85 ALA A N 1
ATOM 649 C CA . ALA A 1 85 ? -9.174 9.886 4.254 1.00 76.69 85 ALA A CA 1
ATOM 650 C C . ALA A 1 85 ? -7.739 10.259 4.655 1.00 76.69 85 ALA A C 1
ATOM 652 O O . ALA A 1 85 ? -7.067 9.489 5.340 1.00 76.69 85 ALA A O 1
ATOM 653 N N . ALA A 1 86 ? -7.258 11.403 4.165 1.00 68.12 86 ALA A N 1
ATOM 654 C CA . ALA A 1 86 ? -5.984 11.959 4.591 1.00 68.12 86 ALA A CA 1
ATOM 655 C C . ALA A 1 86 ? -6.142 12.526 6.001 1.00 68.12 86 ALA A C 1
ATOM 657 O O . ALA A 1 86 ? -6.979 13.405 6.218 1.00 68.12 86 ALA A O 1
ATOM 658 N N . ASP A 1 87 ? -5.325 12.060 6.941 1.00 61.66 87 ASP A N 1
ATOM 659 C CA . ASP A 1 87 ? -5.175 12.761 8.207 1.00 61.66 87 ASP A CA 1
ATOM 660 C C . ASP A 1 87 ? -4.470 14.087 7.912 1.00 61.66 87 ASP A C 1
ATOM 662 O O . ASP A 1 87 ? -3.320 14.106 7.464 1.00 61.66 87 ASP A O 1
ATOM 666 N N . SER A 1 88 ? -5.162 15.200 8.166 1.00 52.41 88 SER A N 1
ATOM 667 C CA . SER A 1 88 ? -4.726 16.583 7.893 1.00 52.41 88 SER A CA 1
ATOM 668 C C . SER A 1 88 ? -3.365 16.972 8.505 1.00 52.41 88 SER A C 1
ATOM 670 O O . SER A 1 88 ? -2.903 18.089 8.288 1.00 52.41 88 SER A O 1
ATOM 672 N N . ALA A 1 89 ? -2.726 16.094 9.282 1.00 52.53 89 ALA A N 1
ATOM 673 C CA . ALA A 1 89 ? -1.468 16.340 9.978 1.00 52.53 89 ALA A CA 1
ATOM 674 C C . ALA A 1 89 ? -0.210 15.816 9.251 1.00 52.53 89 ALA A C 1
ATOM 676 O O . ALA A 1 89 ? 0.894 16.128 9.683 1.00 52.53 89 ALA A O 1
ATOM 677 N N . THR A 1 90 ? -0.333 15.029 8.173 1.00 51.09 90 THR A N 1
ATOM 678 C CA . THR A 1 90 ? 0.823 14.337 7.545 1.00 51.09 90 THR A CA 1
ATOM 679 C C . THR A 1 90 ? 1.361 14.990 6.266 1.00 51.09 90 THR A C 1
ATOM 681 O O . THR A 1 90 ? 2.368 14.549 5.717 1.00 51.09 90 THR A O 1
ATOM 684 N N . SER A 1 91 ? 0.756 16.082 5.799 1.00 49.88 91 SER A N 1
ATOM 685 C CA . SER A 1 91 ? 1.120 16.761 4.544 1.00 49.88 91 SER A CA 1
ATOM 686 C C . SER A 1 91 ? 2.422 17.581 4.579 1.00 49.88 91 SER A C 1
ATOM 688 O O . SER A 1 91 ? 2.746 18.234 3.590 1.00 49.88 91 SER A O 1
ATOM 690 N N . THR A 1 92 ? 3.180 17.569 5.676 1.00 49.97 92 THR A N 1
ATOM 691 C CA . THR A 1 92 ? 4.410 18.373 5.820 1.00 49.97 92 THR A CA 1
ATOM 692 C C . THR A 1 92 ? 5.622 17.742 5.118 1.00 49.97 92 THR A C 1
ATOM 694 O O . THR A 1 92 ? 6.477 18.458 4.608 1.00 49.97 92 THR A O 1
ATOM 697 N N . GLU A 1 93 ? 5.672 16.411 5.005 1.00 53.31 93 G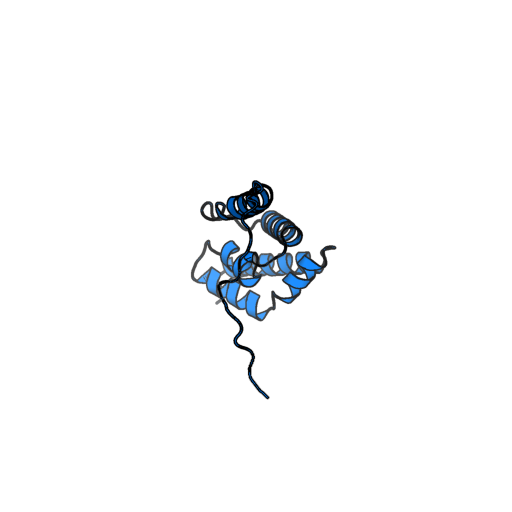LU A N 1
ATOM 698 C CA . GLU A 1 93 ? 6.866 15.677 4.537 1.00 53.31 93 GLU A CA 1
ATOM 699 C C . GLU A 1 93 ? 7.096 15.795 3.017 1.00 53.31 93 GLU A C 1
ATOM 701 O O . GLU A 1 93 ? 8.226 15.755 2.539 1.00 53.31 93 GLU A O 1
ATOM 706 N N . PHE A 1 94 ? 6.032 15.987 2.226 1.00 54.34 94 PHE A N 1
ATOM 707 C CA . PHE A 1 94 ? 6.153 16.118 0.767 1.00 54.34 94 PHE A CA 1
ATOM 708 C C . PHE A 1 94 ? 6.916 17.390 0.355 1.00 54.34 94 PHE A C 1
ATOM 710 O O . PHE A 1 94 ? 7.558 17.419 -0.695 1.00 54.34 94 PHE A O 1
ATOM 717 N N . SER A 1 95 ? 6.874 18.432 1.191 1.00 56.53 95 SER A N 1
ATOM 718 C CA . SER A 1 95 ? 7.630 19.665 0.967 1.00 56.53 95 SER A CA 1
ATOM 719 C C . SER A 1 95 ? 9.136 19.463 1.149 1.00 56.53 95 SER A C 1
ATOM 721 O O . SER A 1 95 ? 9.913 20.139 0.474 1.00 56.53 95 SER A O 1
ATOM 723 N N . ASP A 1 96 ? 9.552 18.543 2.024 1.00 57.91 96 ASP A N 1
ATOM 724 C CA . ASP A 1 96 ? 10.966 18.343 2.358 1.00 57.91 96 ASP A CA 1
ATOM 725 C C . ASP A 1 96 ? 11.735 17.586 1.273 1.00 57.91 96 ASP A C 1
ATOM 727 O O . ASP A 1 96 ? 12.879 17.913 0.974 1.00 57.91 96 ASP A O 1
ATOM 731 N N . ASP A 1 97 ? 11.103 16.635 0.588 1.00 62.41 97 ASP A N 1
ATOM 732 C CA . ASP A 1 97 ? 11.758 15.954 -0.535 1.00 62.41 97 ASP A CA 1
ATOM 733 C C . ASP A 1 97 ? 12.002 16.900 -1.720 1.00 62.41 97 ASP A C 1
ATOM 735 O O . ASP A 1 97 ? 13.039 16.838 -2.384 1.00 62.41 97 ASP A O 1
ATOM 739 N N . VAL A 1 98 ? 11.039 17.784 -2.003 1.00 65.44 98 VAL A N 1
ATOM 740 C CA . VAL A 1 98 ? 11.164 18.782 -3.074 1.00 65.44 98 VAL A CA 1
ATOM 741 C C . VAL A 1 98 ? 12.201 19.837 -2.695 1.00 65.44 98 VAL A C 1
ATOM 743 O O . VAL A 1 98 ? 13.014 20.212 -3.540 1.00 65.44 98 VAL A O 1
ATOM 746 N N . SER A 1 99 ? 12.220 20.284 -1.435 1.00 64.81 99 SER A N 1
ATOM 747 C CA . SER A 1 99 ? 13.229 21.227 -0.944 1.00 64.81 99 SER A CA 1
ATOM 748 C C . SER A 1 99 ? 14.635 20.615 -0.977 1.00 64.81 99 SER A C 1
ATOM 750 O O . SER A 1 99 ? 15.572 21.279 -1.416 1.00 64.81 99 SER A O 1
ATOM 752 N N . PHE A 1 100 ? 14.782 19.333 -0.629 1.00 68.31 100 PHE A N 1
ATOM 753 C CA . PHE A 1 100 ? 16.044 18.600 -0.701 1.00 68.31 100 PHE A CA 1
ATOM 754 C C . PHE A 1 100 ? 16.562 18.464 -2.140 1.00 68.31 100 PHE A C 1
ATOM 756 O O . PHE A 1 100 ? 17.739 18.718 -2.408 1.00 68.31 100 PHE A O 1
ATOM 763 N N . LEU A 1 101 ? 15.692 18.117 -3.094 1.00 67.38 101 LEU A N 1
ATOM 764 C CA . LEU A 1 101 ? 16.068 18.048 -4.511 1.00 67.38 101 LEU A CA 1
ATOM 765 C C . LEU A 1 101 ? 16.454 19.423 -5.076 1.00 67.38 101 LEU A C 1
ATOM 767 O O . LEU A 1 101 ? 17.408 19.519 -5.849 1.00 67.38 101 LEU A O 1
ATOM 771 N N . LEU A 1 102 ? 15.756 20.486 -4.667 1.00 66.00 102 LEU A N 1
ATOM 772 C CA . LEU A 1 102 ? 16.073 21.854 -5.076 1.00 66.00 102 LEU A CA 1
ATOM 773 C C . LEU A 1 102 ? 17.389 22.347 -4.443 1.00 66.00 102 LEU A C 1
ATOM 775 O O . LEU A 1 102 ? 18.187 23.004 -5.109 1.00 66.00 102 LEU A O 1
ATOM 779 N N . SER A 1 103 ? 17.657 21.960 -3.192 1.00 60.31 103 SER A N 1
ATOM 780 C CA . SER A 1 103 ? 18.903 22.244 -2.470 1.00 60.31 103 SER A CA 1
ATOM 781 C C . SER A 1 103 ? 20.121 21.540 -3.075 1.00 60.31 103 SER A C 1
ATOM 783 O O . SER A 1 103 ? 21.214 22.104 -3.046 1.00 60.31 103 SER A O 1
ATOM 785 N N . GLN A 1 104 ? 19.968 20.345 -3.653 1.00 60.12 104 GLN A N 1
ATOM 786 C CA . GLN A 1 104 ? 21.079 19.664 -4.332 1.00 60.12 104 GLN A CA 1
ATOM 787 C C . GLN A 1 104 ? 21.547 20.386 -5.604 1.00 60.12 104 GLN A C 1
ATOM 789 O O . GLN A 1 104 ? 22.685 20.198 -6.018 1.00 60.12 104 GLN A O 1
ATOM 794 N N . HIS A 1 105 ? 20.707 21.221 -6.223 1.00 54.00 105 HIS A N 1
ATOM 795 C CA . HIS A 1 105 ? 21.099 22.039 -7.378 1.00 54.00 105 HIS A CA 1
ATOM 796 C C . HIS A 1 105 ? 21.649 23.420 -6.995 1.00 54.00 105 HIS A C 1
ATOM 798 O O . HIS A 1 105 ? 22.147 24.133 -7.863 1.00 54.00 105 HIS A O 1
ATOM 804 N N . SER A 1 106 ? 21.596 23.804 -5.715 1.00 51.84 106 SER A N 1
ATOM 805 C CA . SER A 1 106 ? 22.100 25.095 -5.234 1.00 51.84 106 SER A CA 1
ATOM 806 C C . SER A 1 106 ? 23.493 25.015 -4.602 1.00 51.84 106 SER A C 1
ATOM 808 O O . SER A 1 106 ? 23.860 25.910 -3.839 1.00 51.84 106 SER A O 1
ATOM 810 N N . VAL A 1 107 ? 24.280 23.969 -4.886 1.00 52.56 107 VAL A N 1
ATOM 811 C CA . VAL A 1 107 ? 25.707 23.944 -4.530 1.00 52.56 107 VAL A CA 1
ATOM 812 C C . VAL A 1 107 ? 26.430 24.992 -5.369 1.00 52.56 107 VAL A C 1
ATOM 814 O O . VAL A 1 107 ? 26.899 24.748 -6.476 1.00 52.56 107 VAL A O 1
ATOM 817 N N . GLN A 1 108 ? 26.474 26.203 -4.822 1.00 56.00 108 GLN A N 1
ATOM 818 C CA . GLN A 1 108 ? 27.468 27.196 -5.172 1.00 56.00 108 GLN A CA 1
ATOM 819 C C . GLN A 1 108 ? 28.844 26.559 -5.002 1.00 56.00 108 GLN A C 1
ATOM 821 O O . GLN A 1 108 ? 29.236 26.180 -3.900 1.00 56.00 108 GLN A O 1
ATOM 826 N N . ASP A 1 109 ? 29.513 26.448 -6.142 1.00 51.75 109 ASP A N 1
ATOM 827 C CA . ASP A 1 109 ? 30.929 26.209 -6.373 1.00 51.75 109 ASP A CA 1
ATOM 828 C C . ASP A 1 109 ? 31.807 26.776 -5.242 1.00 51.75 109 ASP A C 1
ATOM 830 O O . ASP A 1 109 ? 32.177 27.952 -5.230 1.00 51.75 109 ASP A O 1
ATOM 834 N N . ARG A 1 110 ? 32.098 25.951 -4.231 1.00 54.94 110 ARG A N 1
ATOM 835 C CA . ARG A 1 110 ? 33.168 26.214 -3.268 1.00 54.94 110 ARG A CA 1
ATOM 836 C C . ARG A 1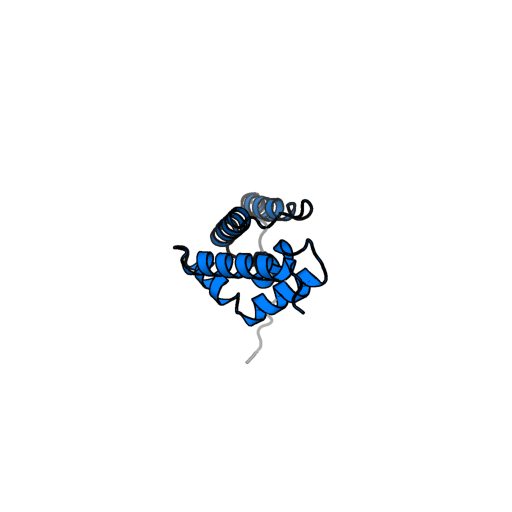 110 ? 34.314 25.297 -3.630 1.00 54.94 110 ARG A C 1
ATOM 838 O O . ARG A 1 110 ? 34.389 24.152 -3.197 1.00 54.94 110 ARG A O 1
ATOM 845 N N . ASN A 1 111 ? 35.175 25.846 -4.471 1.00 57.97 111 ASN A N 1
ATOM 846 C CA . ASN A 1 111 ? 36.471 25.323 -4.857 1.00 57.97 111 ASN A CA 1
ATOM 847 C C . ASN A 1 111 ? 37.418 25.301 -3.633 1.00 57.97 111 ASN A C 1
ATOM 849 O O . ASN A 1 111 ? 38.354 26.092 -3.544 1.00 57.97 111 ASN A O 1
ATOM 853 N N . GLU A 1 112 ? 37.133 24.449 -2.647 1.00 59.41 112 GLU A N 1
ATOM 854 C CA . GLU A 1 112 ? 38.037 24.133 -1.539 1.00 59.41 112 GLU A CA 1
ATOM 855 C C . GLU A 1 112 ? 38.725 22.801 -1.842 1.00 59.41 112 GLU A C 1
ATOM 857 O O . GLU A 1 112 ? 38.087 21.764 -2.022 1.00 59.41 112 GLU A O 1
ATOM 862 N N . ALA A 1 113 ? 40.052 22.850 -1.953 1.00 58.41 113 ALA A N 1
ATOM 863 C CA . ALA A 1 113 ? 40.879 21.684 -2.200 1.00 58.41 113 ALA A CA 1
ATOM 864 C C . ALA A 1 113 ? 40.671 20.640 -1.091 1.00 58.41 113 ALA A C 1
ATOM 866 O O . ALA A 1 113 ? 40.931 20.899 0.083 1.00 58.41 113 ALA A O 1
ATOM 867 N N . LEU A 1 114 ? 40.230 19.446 -1.483 1.00 61.16 114 LEU A N 1
ATOM 868 C CA . LEU A 1 114 ? 40.136 18.270 -0.623 1.00 61.16 114 LEU A CA 1
ATOM 869 C C . LEU A 1 114 ? 41.554 17.770 -0.316 1.00 61.16 114 LEU A C 1
ATOM 871 O O . LEU A 1 114 ? 42.084 16.926 -1.036 1.00 61.16 114 LEU A O 1
ATOM 875 N N . ILE A 1 115 ? 42.182 18.315 0.725 1.00 63.28 115 ILE A N 1
ATOM 876 C CA . ILE A 1 115 ? 43.411 17.755 1.296 1.00 63.28 115 ILE A CA 1
ATOM 877 C C . ILE A 1 115 ? 42.988 16.629 2.253 1.00 63.28 115 ILE A C 1
ATOM 879 O O . ILE A 1 115 ? 42.292 16.908 3.229 1.00 63.28 115 ILE A O 1
ATOM 883 N N . PRO A 1 116 ? 43.349 15.360 1.996 1.00 63.06 116 PRO A N 1
ATOM 884 C CA . PRO A 1 116 ? 43.051 14.273 2.919 1.00 63.06 116 PRO A CA 1
ATOM 885 C C . PRO A 1 116 ? 43.891 14.410 4.193 1.00 63.06 116 PRO A C 1
ATOM 887 O O . PRO A 1 116 ? 45.112 14.514 4.123 1.00 63.06 116 PRO A O 1
ATOM 890 N N . ASP A 1 117 ? 43.241 14.336 5.353 1.00 60.97 117 ASP A N 1
ATOM 891 C CA . ASP A 1 117 ? 43.864 14.444 6.686 1.00 60.97 117 ASP A CA 1
ATOM 892 C C . ASP A 1 117 ? 44.619 13.166 7.121 1.00 60.97 117 ASP A C 1
ATOM 894 O O . ASP A 1 117 ? 45.087 13.044 8.252 1.00 60.97 117 ASP A O 1
ATOM 898 N N . VAL A 1 118 ? 44.721 12.171 6.234 1.00 62.59 118 VAL A N 1
ATOM 899 C CA . VAL A 1 118 ? 45.325 10.867 6.527 1.00 62.59 118 VAL A CA 1
ATOM 900 C C . VAL A 1 118 ? 46.637 10.737 5.766 1.00 62.59 118 VAL A C 1
ATOM 902 O O . VAL A 1 118 ? 46.662 10.471 4.565 1.00 62.59 118 VAL A O 1
ATOM 905 N N . LEU A 1 119 ? 47.741 10.903 6.495 1.00 65.00 119 LEU A N 1
ATOM 906 C CA . LEU A 1 119 ? 49.067 10.485 6.055 1.00 65.00 119 LEU A CA 1
ATOM 907 C C . LEU A 1 119 ? 49.099 8.952 6.044 1.00 65.00 119 LEU A C 1
ATOM 909 O O . LEU A 1 119 ? 49.106 8.317 7.099 1.00 65.00 119 LEU A O 1
ATOM 913 N N . PHE A 1 120 ? 49.098 8.348 4.857 1.00 66.19 120 PHE A N 1
ATOM 914 C CA . PHE A 1 120 ? 49.451 6.939 4.728 1.00 66.19 120 PHE A CA 1
ATOM 915 C C . PHE A 1 120 ? 50.931 6.800 5.098 1.00 66.19 120 PHE A C 1
ATOM 917 O O . PHE A 1 120 ? 51.794 7.334 4.405 1.00 66.19 120 PHE A O 1
ATOM 924 N N . TYR A 1 121 ? 51.225 6.123 6.206 1.00 65.88 121 TYR A N 1
ATOM 925 C CA . TYR A 1 121 ? 52.568 5.607 6.436 1.00 65.88 121 TYR A CA 1
ATOM 926 C C . TYR A 1 121 ? 52.745 4.380 5.540 1.00 65.88 121 TYR A C 1
ATOM 928 O O . TYR A 1 121 ? 51.931 3.454 5.605 1.00 65.88 121 TYR A O 1
ATOM 936 N N . ASP A 1 122 ? 53.778 4.397 4.696 1.00 62.53 122 ASP A N 1
ATOM 937 C CA . ASP A 1 122 ? 54.233 3.207 3.983 1.00 62.53 122 ASP A CA 1
ATOM 938 C C . ASP A 1 122 ? 54.526 2.109 5.010 1.00 62.53 122 ASP A C 1
ATOM 940 O O . ASP A 1 122 ? 55.250 2.313 5.986 1.00 62.53 122 ASP A O 1
ATOM 944 N N . ASN A 1 123 ? 53.896 0.956 4.813 1.00 59.34 123 ASN A N 1
ATOM 945 C CA . ASN A 1 123 ? 54.146 -0.229 5.611 1.00 59.34 123 ASN A CA 1
ATOM 946 C C . ASN A 1 123 ? 55.302 -0.965 4.927 1.00 59.34 123 ASN A C 1
ATOM 948 O O . ASN A 1 123 ? 55.102 -1.548 3.857 1.00 59.34 123 ASN A O 1
ATOM 952 N N . ASP A 1 124 ? 56.504 -0.883 5.498 1.00 64.50 124 ASP A N 1
ATOM 953 C CA . ASP A 1 124 ? 57.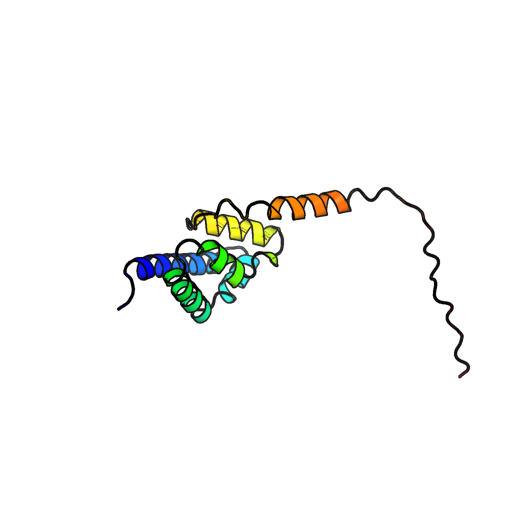638 -1.675 5.023 1.00 64.50 124 ASP A CA 1
ATOM 954 C C . ASP A 1 124 ? 57.286 -3.171 5.129 1.00 64.50 124 ASP A C 1
ATOM 956 O O . ASP A 1 124 ? 56.734 -3.625 6.135 1.00 64.50 124 ASP A O 1
ATOM 960 N N . GLN A 1 125 ? 57.541 -3.886 4.028 1.00 53.44 125 GLN A N 1
ATOM 961 C CA . GLN A 1 125 ? 57.072 -5.245 3.723 1.00 53.44 125 GLN A CA 1
ATOM 962 C C . GLN A 1 125 ? 57.478 -6.327 4.728 1.00 53.44 125 GLN A C 1
ATOM 964 O O . GLN A 1 125 ? 58.635 -6.305 5.206 1.00 53.44 125 GLN A O 1
#

Solvent-accessible surface area (backbone atoms only — not comparable to full-atom values): 7658 Å² total; per-residue (Å²): 132,81,60,77,69,54,58,57,55,47,52,53,52,51,56,47,42,50,51,29,52,71,42,90,50,68,58,41,30,54,40,29,65,62,55,38,72,69,54,51,54,52,46,52,55,46,31,74,75,44,76,81,49,54,43,61,50,51,39,61,60,53,43,44,89,78,43,59,70,71,47,32,54,52,48,52,53,51,40,53,75,67,63,49,65,78,66,91,82,66,75,65,61,69,56,51,59,55,49,51,60,55,52,69,73,62,69,72,87,72,93,68,82,88,73,76,93,68,81,80,73,84,76,82,130

Radius of gyration: 22.14 Å; Cα contacts (8 Å, |Δi|>4): 66; chains: 1; bounding box: 78×39×33 Å

InterPro domains:
  IPR039891 von Willebrand factor A domain-containing protein 8 [PTHR21610] (2-125)

Organism: Necator americanus (NCBI:txid51031)

pLDDT: mean 79.2, std 15.39, range [48.72, 94.75]

Secondary structure (DSSP, 8-state):
---HHHHHHHHHHHHHHHHHHT-S-HHHHHHHHHS-HHHHHHHHHHHHHSTT-HHHHHHHHHTGGGS-HHHHHHHHHHHHHTT-PPPTTSTTHHHHHHHHHHHHT-----------S--------

Foldseek 3Di:
DDPPVLVVLLVLVVVLLVCLCPDPDPLSVVLSVLCDPVLSVVLSVVCVVPPPCSLVSSCVSSVLVPGDPVSSVVSVVSCVVSVNDDPPPPPPVVVVVVVVVVVVVPPDDPPDDPDDPDDDDDDDD

Nearest PDB structures (foldseek):
  7u8q-assembly1_Q  TM=3.759E-01  e=5.170E+00  Legionella pneumophila